Protein AF-A0A2V7YDW0-F1 (afdb_monomer_lite)

Foldseek 3Di:
DDPVVVVVVVVCPPHDDDDCPVVVVVCVVVVNVVPVDDDDDADDPDDSVVVVVVVVVVVD

Secondary structure (DSSP, 8-state):
--HHHHHHHHT-TTS----SHHHHHHHHHTT-GGGSS-------SS-HHHHHHHHHHH--

Radius of gyration: 15.59 Å; chains: 1; bounding box: 30×32×33 Å

Sequence (60 aa):
MSEHLAWLDSLQGSGIRPGLDRMRAVLRALRRPERAYPSIIVAGTNGKGSTSATLASILA

Structure (mmCIF, N/CA/C/O backbone):
data_AF-A0A2V7YDW0-F1
#
_entry.id   AF-A0A2V7YDW0-F1
#
loop_
_atom_site.group_PDB
_atom_site.id
_atom_site.type_symbol
_atom_site.label_atom_id
_atom_site.label_alt_id
_atom_site.label_comp_id
_atom_site.label_asym_id
_atom_site.label_entity_id
_atom_site.label_seq_id
_atom_site.pdbx_PDB_ins_code
_atom_site.Cartn_x
_atom_site.Cartn_y
_atom_site.Cartn_z
_atom_site.occupancy
_atom_site.B_iso_or_equiv
_atom_site.auth_seq_id
_atom_site.auth_comp_id
_atom_site.auth_asym_id
_atom_site.auth_atom_id
_atom_si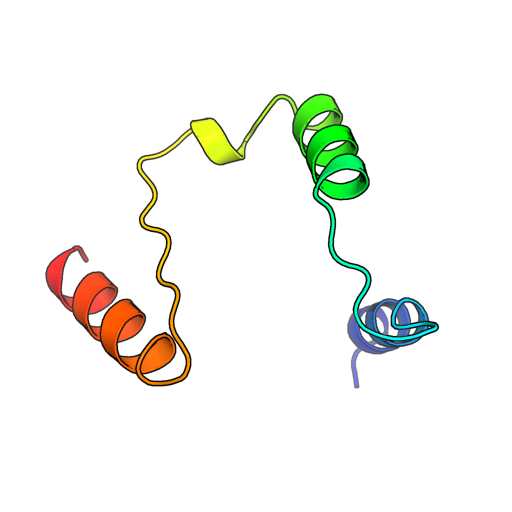te.pdbx_PDB_model_num
ATOM 1 N N . MET A 1 1 ? 11.374 -23.990 2.532 1.00 62.28 1 MET A N 1
ATOM 2 C CA . MET A 1 1 ? 10.719 -22.888 1.796 1.00 62.28 1 MET A CA 1
ATOM 3 C C . MET A 1 1 ? 9.565 -23.494 1.010 1.00 62.28 1 MET A C 1
ATOM 5 O O . MET A 1 1 ? 9.799 -24.528 0.400 1.00 62.28 1 MET A O 1
ATOM 9 N N . SER A 1 2 ? 8.337 -22.971 1.093 1.00 88.06 2 SER A N 1
ATOM 10 C CA . SER A 1 2 ? 7.188 -23.551 0.372 1.00 88.06 2 SER A CA 1
ATOM 11 C C . SER A 1 2 ? 7.290 -23.289 -1.138 1.00 88.06 2 SER A C 1
ATOM 13 O O . SER A 1 2 ? 7.810 -22.254 -1.551 1.00 88.06 2 SER A O 1
ATOM 15 N N . GLU A 1 3 ? 6.792 -24.218 -1.960 1.00 93.25 3 GLU A N 1
ATOM 16 C CA . GLU A 1 3 ? 6.822 -24.147 -3.434 1.00 93.25 3 GLU A CA 1
ATOM 17 C C . GLU A 1 3 ? 6.270 -22.816 -3.975 1.00 93.25 3 GLU A C 1
ATOM 19 O O . GLU A 1 3 ? 6.856 -22.204 -4.866 1.00 93.25 3 GLU A O 1
ATOM 24 N N . HIS A 1 4 ? 5.196 -22.303 -3.369 1.00 93.06 4 HIS A N 1
ATOM 25 C CA . HIS A 1 4 ? 4.592 -21.026 -3.751 1.00 93.06 4 HIS A CA 1
ATOM 26 C C . HIS A 1 4 ? 5.505 -19.817 -3.522 1.00 93.06 4 HIS A C 1
ATOM 28 O O . HIS A 1 4 ? 5.486 -18.889 -4.327 1.00 93.06 4 HIS A O 1
ATOM 34 N N . LEU A 1 5 ? 6.306 -19.814 -2.450 1.00 91.44 5 LEU A N 1
ATOM 35 C CA . LEU A 1 5 ? 7.261 -18.731 -2.198 1.00 91.44 5 LEU A CA 1
ATOM 36 C C . LEU A 1 5 ? 8.393 -18.769 -3.228 1.00 91.44 5 LEU A C 1
ATOM 38 O O . LEU A 1 5 ? 8.710 -17.739 -3.808 1.00 91.44 5 LEU A O 1
ATOM 42 N N . ALA A 1 6 ? 8.908 -19.962 -3.545 1.00 92.25 6 ALA A N 1
ATOM 43 C CA . ALA A 1 6 ? 9.915 -20.124 -4.594 1.00 92.25 6 ALA A CA 1
ATOM 44 C C . ALA A 1 6 ? 9.398 -19.670 -5.974 1.00 92.25 6 ALA A C 1
ATOM 46 O O . ALA A 1 6 ? 10.116 -19.013 -6.729 1.00 92.25 6 ALA A O 1
ATOM 47 N N . TRP A 1 7 ? 8.134 -19.966 -6.292 1.00 92.75 7 TRP A N 1
ATOM 48 C CA . TRP A 1 7 ? 7.489 -19.465 -7.503 1.00 92.75 7 TRP A CA 1
ATOM 49 C C . TRP A 1 7 ? 7.372 -17.933 -7.503 1.00 92.75 7 TRP A C 1
ATOM 51 O O . TRP A 1 7 ? 7.734 -17.310 -8.500 1.00 92.75 7 TRP A O 1
ATOM 61 N N . LEU A 1 8 ? 6.942 -17.305 -6.402 1.00 90.06 8 LEU A N 1
ATOM 62 C CA . LEU A 1 8 ? 6.871 -15.839 -6.299 1.00 90.06 8 LEU A CA 1
ATOM 63 C C . LEU A 1 8 ? 8.246 -15.178 -6.456 1.00 90.06 8 LEU A C 1
ATOM 65 O O . LEU A 1 8 ? 8.361 -14.179 -7.167 1.00 90.06 8 LEU A O 1
ATOM 69 N N . ASP A 1 9 ? 9.282 -15.752 -5.849 1.00 89.00 9 ASP A N 1
ATOM 70 C CA . ASP A 1 9 ? 10.654 -15.255 -5.962 1.00 89.00 9 ASP A CA 1
ATOM 71 C C . ASP A 1 9 ? 11.157 -15.327 -7.411 1.00 89.00 9 ASP A C 1
ATOM 73 O O . ASP A 1 9 ? 11.789 -14.389 -7.900 1.00 89.00 9 ASP A O 1
ATOM 77 N N . SER A 1 10 ? 10.784 -16.377 -8.156 1.00 90.25 10 SER A N 1
ATOM 78 C CA . SER A 1 10 ? 11.109 -16.493 -9.586 1.00 90.25 10 SER A CA 1
ATOM 79 C C . SER A 1 10 ? 10.502 -15.373 -10.451 1.00 90.25 10 SER A C 1
ATOM 81 O O . SER A 1 10 ? 11.018 -15.075 -11.530 1.00 90.25 10 SER A O 1
ATOM 83 N N . LEU A 1 11 ? 9.442 -14.701 -9.975 1.00 87.75 11 LEU A N 1
ATOM 84 C CA . LEU A 1 11 ? 8.800 -13.577 -10.666 1.00 87.75 11 LEU A CA 1
ATOM 85 C C . LEU A 1 11 ? 9.494 -12.225 -10.415 1.00 87.75 11 LEU A C 1
ATOM 87 O O . LEU A 1 11 ? 9.179 -11.253 -11.107 1.00 87.75 11 LEU A O 1
ATOM 91 N N . GLN A 1 12 ? 10.435 -12.126 -9.466 1.00 79.62 12 GLN A N 1
ATOM 92 C CA . GLN A 1 12 ? 11.090 -10.867 -9.063 1.00 79.62 12 GLN A CA 1
ATOM 93 C C . GLN A 1 12 ? 12.135 -10.312 -10.067 1.00 79.62 12 GLN A C 1
ATOM 95 O O . GLN A 1 12 ? 13.019 -9.537 -9.698 1.00 79.62 12 GLN A O 1
ATOM 100 N N . GLY A 1 13 ? 12.053 -10.656 -11.357 1.00 75.06 13 GLY A N 1
ATOM 101 C CA . GLY A 1 13 ? 13.014 -10.216 -12.378 1.00 75.06 13 GLY A CA 1
ATOM 102 C C . GLY A 1 13 ? 13.168 -8.685 -12.528 1.00 75.06 13 GLY A C 1
ATOM 103 O O . GLY A 1 13 ? 12.221 -7.922 -12.359 1.00 75.06 13 GLY A O 1
ATOM 104 N N . SER A 1 14 ? 14.372 -8.238 -12.915 1.00 72.31 14 SER A N 1
ATOM 105 C CA . SER A 1 14 ? 14.821 -6.851 -13.219 1.00 72.31 14 SER A CA 1
ATOM 106 C C . SER A 1 14 ? 14.343 -5.707 -12.296 1.00 72.31 14 SER A C 1
ATOM 108 O O . SER A 1 14 ? 14.243 -4.563 -12.739 1.00 72.31 14 SER A O 1
ATOM 110 N N . GLY A 1 15 ? 14.088 -5.984 -11.015 1.00 80.75 15 GLY A N 1
ATOM 111 C CA . GLY A 1 15 ? 13.893 -4.954 -9.989 1.00 80.75 15 GLY A CA 1
ATOM 112 C C . GLY A 1 15 ? 12.542 -4.226 -10.024 1.00 80.75 15 GLY A C 1
ATOM 113 O O . GLY A 1 15 ? 11.565 -4.667 -10.634 1.00 80.75 15 GLY A O 1
ATOM 114 N N . ILE A 1 16 ? 12.466 -3.098 -9.309 1.00 87.00 16 ILE A N 1
ATOM 115 C CA . ILE A 1 16 ? 11.233 -2.311 -9.166 1.00 87.00 16 ILE A CA 1
ATOM 116 C C . ILE A 1 16 ? 10.898 -1.641 -10.503 1.00 87.00 16 ILE A C 1
ATOM 118 O O . ILE A 1 16 ? 11.676 -0.845 -11.021 1.00 87.00 16 ILE A O 1
ATOM 122 N N . ARG A 1 17 ? 9.700 -1.917 -11.031 1.00 88.75 17 ARG A N 1
ATOM 123 C CA . ARG A 1 17 ? 9.139 -1.248 -12.217 1.00 88.75 17 ARG A CA 1
ATOM 124 C C . ARG A 1 17 ? 7.921 -0.415 -11.814 1.00 88.75 17 ARG A C 1
ATOM 126 O O . ARG A 1 17 ? 6.832 -0.991 -11.703 1.00 88.75 17 ARG A O 1
ATOM 133 N N . PRO A 1 18 ? 8.089 0.897 -11.563 1.00 90.69 18 PRO A N 1
ATOM 134 C CA . PRO A 1 18 ? 6.982 1.784 -11.230 1.00 90.69 18 PRO A CA 1
ATOM 135 C C . PRO A 1 18 ? 5.935 1.829 -12.348 1.00 90.69 18 PRO A C 1
ATOM 137 O O . PRO A 1 18 ? 6.250 1.637 -13.520 1.00 90.69 18 PRO A O 1
ATOM 140 N N . GLY A 1 19 ? 4.686 2.097 -11.975 1.00 93.56 19 GLY A N 1
ATOM 141 C CA . GLY A 1 19 ? 3.546 2.119 -12.891 1.00 93.56 19 GLY A CA 1
ATOM 142 C C . GLY A 1 19 ? 2.421 1.206 -12.413 1.00 93.56 19 GLY A C 1
ATOM 143 O O . GLY A 1 19 ? 2.651 0.182 -11.771 1.00 93.56 19 GLY A O 1
ATOM 144 N N . LEU A 1 20 ? 1.181 1.592 -12.708 1.00 96.06 20 LEU A N 1
ATOM 145 C CA . LEU A 1 20 ? -0.010 0.909 -12.193 1.00 96.06 20 LEU A CA 1
ATOM 146 C C . LEU A 1 20 ? -0.746 0.089 -13.252 1.00 96.06 20 LEU A C 1
ATOM 148 O O . LEU A 1 20 ? -1.714 -0.581 -12.911 1.00 96.06 20 LEU A O 1
ATOM 152 N N . ASP A 1 21 ? -0.319 0.110 -14.512 1.00 96.94 21 ASP A N 1
ATOM 153 C CA . ASP A 1 21 ? -1.106 -0.461 -15.612 1.00 96.94 21 ASP A CA 1
ATOM 154 C C . ASP A 1 21 ? -1.281 -1.976 -15.485 1.00 96.94 21 ASP A C 1
ATOM 156 O O . ASP A 1 21 ? -2.402 -2.474 -15.604 1.00 96.94 21 ASP A O 1
ATOM 160 N N . ARG A 1 22 ? -0.213 -2.699 -15.114 1.00 93.88 22 ARG A N 1
ATOM 161 C CA . ARG A 1 22 ? -0.272 -4.145 -14.829 1.00 93.88 22 ARG A CA 1
ATOM 162 C C . ARG A 1 22 ? -1.257 -4.460 -13.702 1.00 93.88 22 ARG A C 1
ATOM 164 O O . ARG A 1 22 ? -2.119 -5.320 -13.855 1.00 93.88 22 ARG A O 1
ATOM 171 N N . MET A 1 23 ? -1.168 -3.726 -12.591 1.00 95.62 23 MET A N 1
ATOM 172 C CA . MET A 1 23 ? -2.045 -3.938 -11.437 1.00 95.62 23 MET A CA 1
ATOM 173 C C . MET A 1 23 ? -3.500 -3.582 -11.768 1.00 95.62 23 MET A C 1
ATOM 175 O O . MET A 1 23 ? -4.413 -4.338 -11.457 1.00 95.62 23 MET A O 1
ATOM 179 N N . ARG A 1 24 ? -3.736 -2.471 -12.475 1.00 97.75 24 ARG A N 1
ATOM 180 C CA . ARG A 1 24 ? -5.074 -2.044 -12.916 1.00 97.75 24 ARG A CA 1
ATOM 181 C C . ARG A 1 24 ? -5.728 -3.054 -13.859 1.00 97.75 24 ARG A C 1
ATOM 183 O O . ARG A 1 24 ? -6.947 -3.204 -13.797 1.00 97.75 24 ARG A O 1
ATOM 190 N N . ALA A 1 25 ? -4.959 -3.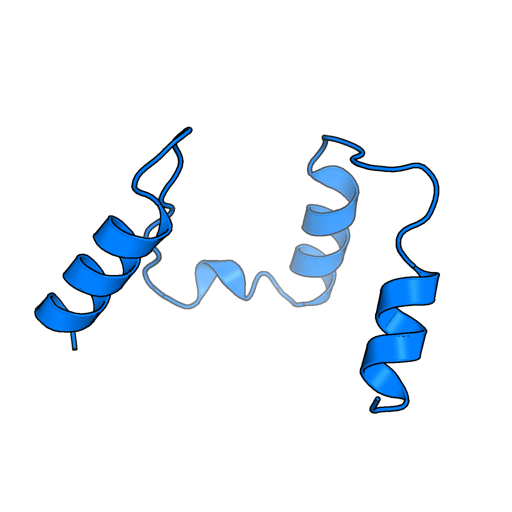729 -14.716 1.00 98.12 25 ALA A N 1
ATOM 191 C CA . ALA A 1 25 ? -5.472 -4.797 -15.573 1.00 98.12 25 ALA A CA 1
ATOM 192 C C . ALA A 1 25 ? -5.973 -5.992 -14.743 1.00 98.12 25 ALA A C 1
ATOM 194 O O . ALA A 1 25 ? -7.102 -6.440 -14.944 1.00 98.12 25 ALA A O 1
ATOM 195 N N . VAL A 1 26 ? -5.187 -6.434 -13.755 1.00 97.81 26 VAL A N 1
ATOM 196 C CA . VAL A 1 26 ? -5.568 -7.516 -12.830 1.00 97.81 26 VAL A CA 1
ATOM 197 C C . VAL A 1 26 ? -6.798 -7.132 -12.005 1.00 97.81 26 VAL A C 1
ATOM 199 O O . VAL A 1 26 ? -7.781 -7.868 -11.992 1.00 97.81 26 VAL A O 1
ATOM 202 N N . LEU A 1 27 ? -6.801 -5.951 -11.380 1.00 98.06 27 LEU A N 1
ATOM 203 C CA . LEU A 1 27 ? -7.941 -5.477 -10.587 1.00 98.06 27 LEU A CA 1
ATOM 204 C C . LEU A 1 27 ? -9.222 -5.390 -11.427 1.00 98.06 27 LEU 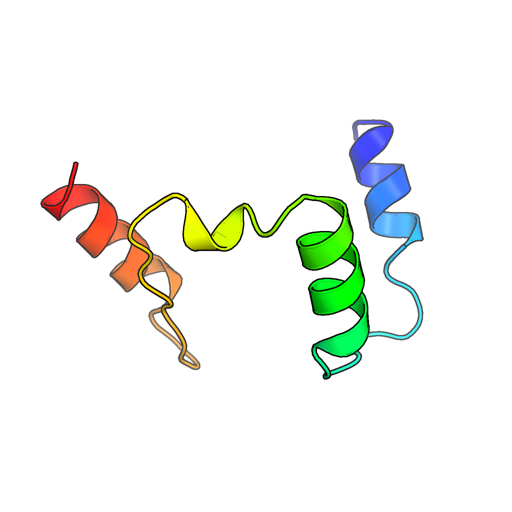A C 1
ATOM 206 O O . LEU A 1 27 ? -10.295 -5.755 -10.956 1.00 98.06 27 LEU A O 1
ATOM 210 N N . ARG A 1 28 ? -9.127 -4.966 -12.696 1.00 98.38 28 ARG A N 1
ATOM 211 C CA . ARG A 1 28 ? -10.273 -4.957 -13.618 1.00 98.38 28 ARG A CA 1
ATOM 212 C C . ARG A 1 28 ? -10.795 -6.368 -13.890 1.00 98.38 28 ARG A C 1
ATOM 214 O O . ARG A 1 28 ? -12.004 -6.565 -13.809 1.00 98.38 28 ARG A O 1
ATOM 221 N N . ALA A 1 29 ? -9.913 -7.327 -14.176 1.00 98.44 29 ALA A N 1
ATOM 222 C CA . ALA A 1 29 ? -10.290 -8.727 -14.393 1.00 98.44 29 ALA A CA 1
ATOM 223 C C . ALA A 1 29 ? -10.967 -9.344 -13.156 1.00 98.44 29 ALA A C 1
ATOM 225 O O . ALA A 1 29 ? -11.900 -10.131 -13.284 1.00 98.44 29 ALA A O 1
ATOM 226 N N . LEU A 1 30 ? -10.564 -8.913 -11.958 1.00 98.38 30 LEU A N 1
ATOM 227 C CA . LEU A 1 30 ? -11.144 -9.339 -10.683 1.00 98.38 30 LEU A CA 1
ATOM 228 C C . LEU A 1 30 ? -12.392 -8.545 -10.259 1.00 98.38 30 LEU A C 1
ATOM 230 O O . LEU A 1 30 ? -12.874 -8.723 -9.144 1.00 98.38 30 LEU A O 1
ATOM 234 N N . ARG A 1 31 ? -12.948 -7.692 -11.132 1.00 98.12 31 ARG A N 1
ATOM 235 C CA . ARG A 1 31 ? -14.125 -6.844 -10.850 1.00 98.12 31 ARG A CA 1
ATOM 236 C C . ARG A 1 31 ? -13.912 -5.833 -9.714 1.00 98.12 31 ARG A C 1
ATOM 238 O O . ARG A 1 31 ? -14.834 -5.524 -8.970 1.00 98.12 31 ARG A O 1
ATOM 245 N N . ARG A 1 32 ? -12.714 -5.250 -9.652 1.00 97.38 32 ARG A N 1
ATOM 246 C CA . ARG A 1 32 ? -12.317 -4.161 -8.745 1.00 97.38 32 ARG A CA 1
ATOM 247 C C . ARG A 1 32 ? -12.531 -4.468 -7.249 1.00 97.38 32 ARG A C 1
ATOM 249 O O . ARG A 1 32 ? -13.222 -3.704 -6.567 1.00 97.38 32 ARG A O 1
ATOM 256 N N . PRO A 1 33 ? -11.951 -5.563 -6.720 1.00 97.25 33 PRO A N 1
ATOM 257 C CA . PRO A 1 33 ? -12.128 -5.947 -5.319 1.00 97.25 33 PRO A CA 1
ATOM 258 C C . PRO A 1 33 ? -11.584 -4.894 -4.341 1.00 97.25 33 PRO A C 1
ATOM 260 O O . PRO A 1 33 ? -12.089 -4.780 -3.231 1.00 97.25 33 PRO A O 1
ATOM 263 N N . GLU A 1 34 ? -10.628 -4.059 -4.764 1.00 96.25 34 GLU A N 1
ATOM 264 C CA . GLU A 1 34 ? -10.070 -2.958 -3.969 1.00 96.25 34 GLU A CA 1
A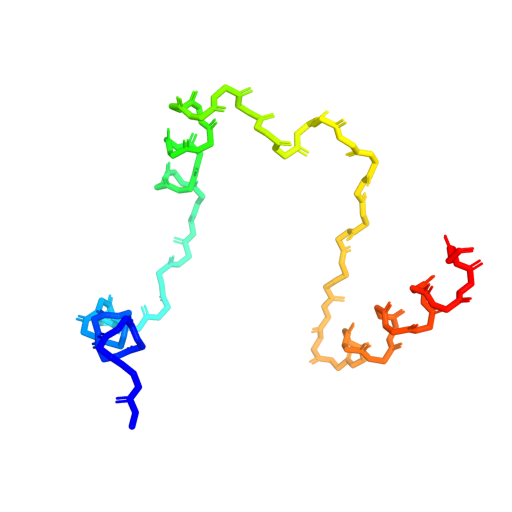TOM 265 C C . GLU A 1 34 ? -11.100 -1.884 -3.589 1.00 96.25 34 GLU A C 1
ATOM 267 O O . GLU A 1 34 ? -10.821 -1.021 -2.762 1.00 96.25 34 GLU A O 1
ATOM 272 N N . ARG A 1 35 ? -12.281 -1.900 -4.220 1.00 96.62 35 ARG A N 1
ATOM 273 C CA . ARG A 1 35 ? -13.381 -0.961 -3.963 1.00 96.62 35 ARG A CA 1
ATOM 274 C C . ARG A 1 35 ? -14.472 -1.534 -3.063 1.00 96.62 35 ARG A C 1
ATOM 276 O O . ARG A 1 35 ? -15.442 -0.833 -2.795 1.00 96.62 35 ARG A O 1
ATOM 283 N N . ALA A 1 36 ? -14.354 -2.791 -2.638 1.00 97.38 36 ALA A N 1
ATOM 284 C CA . ALA A 1 36 ? -15.407 -3.478 -1.894 1.00 97.38 36 ALA A CA 1
ATOM 285 C C . ALA A 1 36 ? -15.452 -3.108 -0.400 1.00 97.38 36 ALA A C 1
ATOM 287 O O . ALA A 1 36 ? -16.403 -3.473 0.284 1.00 97.38 36 ALA A O 1
ATOM 288 N N . TYR A 1 37 ? -14.443 -2.401 0.113 1.00 94.81 37 TYR A N 1
ATOM 289 C CA . TYR A 1 37 ? -14.333 -2.051 1.527 1.00 94.81 37 TYR A CA 1
ATOM 290 C C . TYR A 1 37 ? -13.574 -0.727 1.725 1.00 94.81 37 TYR A C 1
ATOM 292 O O . TYR A 1 37 ? -12.708 -0.381 0.909 1.00 94.81 37 TYR A O 1
ATOM 300 N N . PRO A 1 38 ? -13.860 0.023 2.808 1.00 94.56 38 PRO A N 1
ATOM 301 C CA . PRO A 1 38 ? -13.064 1.183 3.191 1.00 94.56 38 PRO A CA 1
ATOM 302 C C . PRO A 1 38 ? -11.600 0.784 3.390 1.00 94.56 38 PRO A C 1
ATOM 304 O O . PRO A 1 38 ? -11.304 -0.228 4.019 1.00 94.56 38 PRO A O 1
ATOM 307 N N . SER A 1 39 ? -10.682 1.575 2.844 1.00 94.94 39 SER A N 1
ATOM 308 C CA . SER A 1 39 ? -9.249 1.275 2.861 1.00 94.94 39 SER A CA 1
ATOM 309 C C . SER A 1 39 ? -8.445 2.505 3.266 1.00 94.94 39 SER A C 1
ATOM 311 O O . SER A 1 39 ? -8.765 3.620 2.855 1.00 94.94 39 SER A O 1
ATOM 313 N N . ILE A 1 40 ? -7.367 2.294 4.024 1.00 96.12 40 ILE A N 1
ATOM 314 C CA . ILE A 1 40 ? -6.392 3.330 4.389 1.00 96.12 40 ILE A CA 1
ATOM 315 C C . ILE A 1 40 ? -5.048 2.974 3.744 1.00 96.12 40 ILE A C 1
ATOM 317 O O . ILE A 1 40 ? -4.524 1.884 3.962 1.00 96.12 40 ILE A O 1
ATOM 321 N N . ILE A 1 41 ? -4.483 3.888 2.947 1.00 96.06 41 ILE A N 1
ATOM 322 C CA . ILE A 1 41 ? -3.164 3.721 2.315 1.00 96.06 41 ILE A CA 1
ATOM 323 C C . ILE A 1 41 ? -2.130 4.518 3.112 1.00 96.06 41 ILE A C 1
ATOM 325 O O . ILE A 1 41 ? -2.188 5.745 3.153 1.00 96.06 41 ILE A O 1
ATOM 329 N N . VAL A 1 42 ? -1.160 3.824 3.711 1.00 97.44 42 VAL A N 1
ATOM 330 C CA . VAL A 1 42 ? -0.081 4.441 4.497 1.00 97.44 42 VAL A CA 1
ATOM 331 C C . VAL A 1 42 ? 1.216 4.465 3.685 1.00 97.44 42 VAL A C 1
ATOM 333 O O . VAL A 1 42 ? 1.813 3.425 3.406 1.00 97.44 42 VAL A O 1
ATOM 336 N N . ALA A 1 43 ? 1.676 5.663 3.322 1.00 96.81 43 ALA A N 1
ATOM 337 C CA . ALA A 1 43 ? 2.936 5.894 2.611 1.00 96.81 43 ALA A CA 1
ATOM 338 C C . ALA A 1 43 ? 3.945 6.662 3.487 1.00 96.81 43 ALA A C 1
ATOM 340 O O . ALA A 1 43 ? 3.570 7.280 4.479 1.00 96.81 43 ALA A O 1
ATOM 341 N N . GLY A 1 44 ? 5.232 6.622 3.125 1.00 95.44 44 GLY A N 1
ATOM 342 C CA . GLY A 1 44 ? 6.303 7.345 3.826 1.00 95.44 44 GLY A CA 1
ATOM 343 C C . GLY A 1 44 ? 7.628 6.583 3.841 1.00 95.44 44 GLY A C 1
ATOM 344 O O 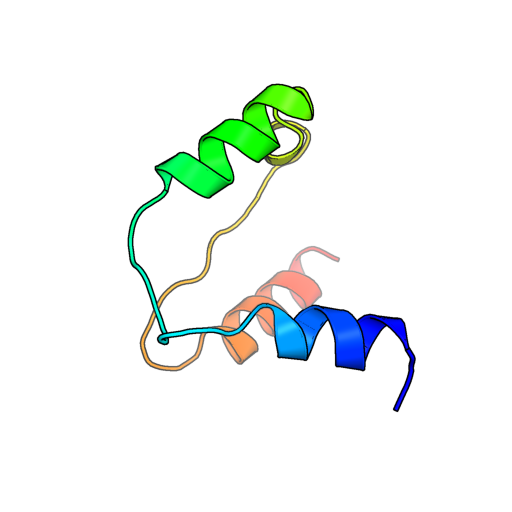. GLY A 1 44 ? 7.660 5.373 3.622 1.00 95.44 44 GLY A O 1
ATOM 345 N N . THR A 1 45 ? 8.742 7.263 4.106 1.00 96.19 45 THR A N 1
ATOM 346 C CA . THR A 1 45 ? 10.065 6.616 4.211 1.00 96.19 45 THR A CA 1
ATOM 347 C C . THR A 1 45 ? 10.128 5.718 5.448 1.00 96.19 45 THR A C 1
ATOM 349 O O . THR A 1 45 ? 10.404 4.525 5.333 1.00 96.19 45 THR A O 1
ATOM 352 N N . ASN A 1 46 ? 9.708 6.248 6.599 1.00 97.38 46 ASN A N 1
ATOM 353 C CA . ASN A 1 46 ? 9.677 5.563 7.893 1.00 97.38 46 ASN A CA 1
ATOM 354 C C . ASN A 1 46 ? 8.244 5.503 8.449 1.00 97.38 46 ASN A C 1
ATOM 356 O O . ASN A 1 46 ? 7.354 6.191 7.958 1.00 97.38 46 ASN A O 1
ATOM 360 N N . GLY A 1 47 ? 8.001 4.654 9.449 1.00 96.69 47 GLY A N 1
ATOM 361 C CA . GLY A 1 47 ? 6.742 4.646 10.210 1.00 96.69 47 GLY A CA 1
ATOM 362 C C . GLY A 1 47 ? 5.538 3.950 9.560 1.00 96.69 47 GLY A C 1
ATOM 363 O O . GLY A 1 47 ? 4.571 3.678 10.256 1.00 96.69 47 GLY A O 1
ATOM 364 N N . LYS A 1 48 ? 5.588 3.567 8.273 1.00 98.06 48 LYS A N 1
ATOM 365 C CA . LYS A 1 48 ? 4.473 2.870 7.587 1.00 98.06 48 LYS A CA 1
ATOM 366 C C . LYS A 1 48 ? 3.939 1.663 8.368 1.00 98.06 48 LYS A C 1
ATOM 368 O O . LYS A 1 48 ? 2.730 1.500 8.502 1.00 98.06 48 LYS A O 1
ATOM 373 N N . GLY A 1 49 ? 4.850 0.836 8.887 1.00 97.44 49 GLY A N 1
ATOM 374 C CA . GLY A 1 49 ? 4.507 -0.363 9.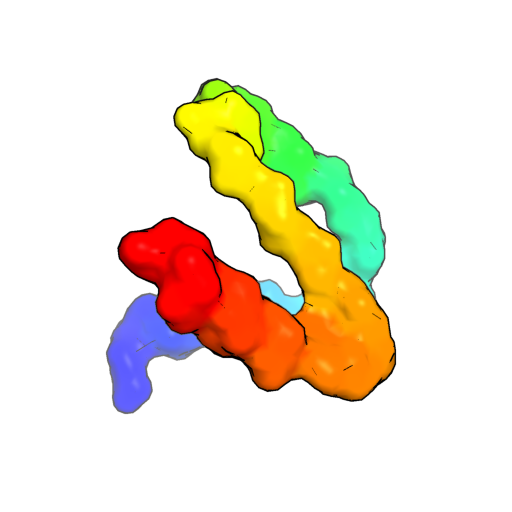653 1.00 97.44 49 GLY A CA 1
ATOM 375 C C . GLY A 1 49 ? 3.872 -0.036 11.004 1.00 97.44 49 GLY A C 1
ATOM 376 O O . GLY A 1 49 ? 2.777 -0.511 11.287 1.00 97.44 49 GLY A O 1
ATOM 377 N N . SER A 1 50 ? 4.515 0.817 11.807 1.00 98.12 50 SER A N 1
ATOM 378 C CA . SER A 1 50 ? 4.009 1.193 13.132 1.00 98.12 50 SER A CA 1
ATOM 379 C C . SER A 1 50 ? 2.688 1.955 13.048 1.00 98.12 50 SER A C 1
ATOM 381 O O . SER A 1 50 ? 1.760 1.621 13.771 1.00 98.12 50 SER A O 1
ATOM 383 N N . THR A 1 51 ? 2.548 2.906 12.119 1.00 98.12 51 THR A N 1
ATOM 384 C CA . THR A 1 51 ? 1.284 3.621 11.894 1.00 98.12 51 THR A CA 1
ATOM 385 C C . THR A 1 51 ? 0.168 2.668 11.471 1.00 98.12 51 THR A C 1
ATOM 387 O O . THR A 1 51 ? -0.930 2.757 12.013 1.00 98.12 51 THR A O 1
ATOM 390 N N . SER A 1 52 ? 0.437 1.725 10.559 1.00 97.62 52 SER A N 1
ATOM 391 C CA . SER A 1 52 ? -0.567 0.728 10.153 1.00 97.62 52 SER A CA 1
ATOM 392 C C . SER A 1 52 ? -0.974 -0.176 11.320 1.00 97.62 52 SER A C 1
ATOM 394 O O . SER A 1 52 ? -2.157 -0.452 11.486 1.00 97.62 52 SER A O 1
ATOM 396 N N . ALA A 1 53 ? -0.020 -0.589 12.162 1.00 98.00 53 ALA A N 1
ATOM 397 C CA . ALA A 1 53 ? -0.295 -1.390 13.354 1.00 98.00 53 ALA A CA 1
ATOM 398 C C . ALA A 1 53 ? -1.137 -0.623 14.389 1.00 98.00 53 ALA A C 1
ATOM 400 O O . ALA A 1 53 ? -2.105 -1.166 14.915 1.00 98.00 53 ALA A O 1
ATOM 401 N N . THR A 1 54 ? -0.822 0.651 14.642 1.00 98.19 54 THR A N 1
ATOM 402 C CA . THR A 1 54 ? -1.615 1.510 15.533 1.00 98.19 54 THR A CA 1
ATOM 403 C C . THR A 1 54 ? -3.037 1.690 15.008 1.00 98.19 54 THR A C 1
ATOM 405 O O . THR A 1 54 ? -3.987 1.496 15.762 1.00 98.19 54 THR A O 1
ATOM 408 N N . LEU A 1 55 ? -3.205 1.993 13.716 1.00 97.94 55 LEU A N 1
ATOM 409 C CA . LEU A 1 55 ? -4.530 2.102 13.099 1.00 97.94 55 LEU A CA 1
ATOM 410 C C . LEU A 1 55 ? -5.322 0.799 13.240 1.00 97.94 55 LEU A C 1
ATOM 412 O O . LEU A 1 55 ? -6.477 0.840 13.650 1.00 97.94 55 LEU A O 1
ATOM 416 N N . ALA A 1 56 ? -4.689 -0.345 12.967 1.00 96.88 56 ALA A N 1
ATOM 417 C CA . ALA A 1 56 ? -5.318 -1.651 13.123 1.00 96.88 56 ALA A CA 1
ATOM 418 C C . ALA A 1 56 ? -5.760 -1.919 14.570 1.00 96.88 56 ALA A C 1
ATOM 420 O O . ALA A 1 56 ? -6.838 -2.457 14.764 1.00 96.88 56 ALA A O 1
ATOM 421 N N . SER A 1 57 ? -4.984 -1.509 15.582 1.00 97.81 57 SER A N 1
ATOM 422 C CA . SER A 1 57 ? -5.376 -1.682 16.992 1.00 97.81 57 SER A CA 1
ATOM 423 C C . SER A 1 57 ? -6.541 -0.794 17.436 1.00 97.81 57 SER A C 1
ATOM 425 O O . SER A 1 57 ? -7.265 -1.162 18.352 1.00 97.81 57 SER A O 1
ATOM 427 N N . ILE A 1 58 ? -6.708 0.377 16.811 1.00 98.12 58 ILE A N 1
ATOM 428 C CA . ILE A 1 58 ? -7.769 1.336 17.154 1.00 98.12 58 ILE A CA 1
ATOM 429 C C . ILE A 1 58 ? -9.078 0.976 16.448 1.00 98.12 58 ILE A C 1
ATOM 431 O O . ILE A 1 58 ? -10.151 1.182 17.005 1.00 98.12 58 ILE A O 1
ATOM 435 N N . LEU A 1 59 ? -8.986 0.486 15.210 1.00 95.69 59 LEU A N 1
ATOM 436 C CA . LEU A 1 59 ? -10.129 0.185 14.346 1.00 95.69 59 LEU A CA 1
ATOM 437 C C . LEU A 1 59 ? -10.579 -1.288 14.415 1.00 95.69 59 LEU A C 1
ATOM 439 O O . LEU A 1 59 ? -11.423 -1.674 13.607 1.00 95.69 59 LEU A O 1
ATOM 443 N N . ALA A 1 60 ? -9.979 -2.091 15.304 1.00 75.56 60 ALA A N 1
ATOM 444 C CA . ALA A 1 60 ? -10.286 -3.512 15.493 1.00 75.56 60 ALA A CA 1
ATOM 445 C C . ALA A 1 60 ? -11.720 -3.760 15.982 1.00 75.56 60 ALA A C 1
ATOM 447 O O . ALA A 1 60 ? -12.213 -2.967 16.816 1.00 75.56 60 ALA A O 1
#

pLDDT: mean 93.24, std 7.27, range [62.28, 98.44]